Protein AF-A0A8T4ABU1-F1 (afdb_monomer)

Structure (mmCIF, N/CA/C/O backbone):
data_AF-A0A8T4ABU1-F1
#
_entry.id   AF-A0A8T4ABU1-F1
#
loop_
_atom_site.group_PDB
_atom_site.id
_atom_site.type_symbol
_atom_site.label_atom_id
_atom_site.label_alt_id
_atom_site.label_comp_id
_atom_site.label_asym_id
_atom_site.label_entity_id
_atom_site.label_seq_id
_atom_site.pdbx_PDB_ins_code
_atom_site.Cartn_x
_atom_site.Cartn_y
_atom_site.Cartn_z
_atom_site.occupancy
_atom_site.B_iso_or_equiv
_atom_site.auth_seq_id
_atom_site.auth_comp_id
_atom_site.auth_asym_id
_atom_site.auth_atom_id
_atom_site.pdbx_PDB_model_num
ATOM 1 N N . MET A 1 1 ? -19.740 0.611 20.484 1.00 47.72 1 MET A N 1
ATOM 2 C CA . MET A 1 1 ? -18.662 1.097 19.596 1.00 47.72 1 MET A CA 1
ATOM 3 C C . MET A 1 1 ? -19.296 1.363 18.236 1.00 47.72 1 MET A C 1
ATOM 5 O O . MET A 1 1 ? -20.366 0.826 17.991 1.00 47.72 1 MET A O 1
ATOM 9 N N . SER A 1 2 ? -18.768 2.285 17.432 1.00 52.72 2 SER A N 1
ATOM 10 C CA . SER A 1 2 ? -19.409 2.673 16.164 1.00 52.72 2 SER A CA 1
ATOM 11 C C . SER A 1 2 ? -19.447 1.484 15.200 1.00 52.72 2 SER A C 1
ATOM 13 O O . SER A 1 2 ? -18.389 1.071 14.739 1.00 52.72 2 SER A O 1
ATOM 15 N N . GLU A 1 3 ? -20.641 0.992 14.848 1.00 73.94 3 GLU A N 1
ATOM 16 C CA . GLU A 1 3 ? -20.843 -0.036 13.804 1.00 73.94 3 GLU A CA 1
ATOM 17 C C . GLU A 1 3 ? -20.319 0.404 12.425 1.00 73.94 3 GLU A C 1
ATOM 19 O O . GLU A 1 3 ? -20.195 -0.396 11.504 1.00 73.94 3 GLU A O 1
ATOM 24 N N . THR A 1 4 ? -20.023 1.693 12.247 1.00 90.12 4 THR A N 1
ATOM 25 C CA . THR A 1 4 ? -19.592 2.269 10.972 1.00 90.12 4 THR A CA 1
ATOM 26 C C . THR A 1 4 ? -18.101 2.600 10.992 1.00 90.12 4 THR A C 1
ATOM 28 O O . THR A 1 4 ? -17.659 3.404 11.817 1.00 90.12 4 THR A O 1
ATOM 31 N N . LEU A 1 5 ? -17.347 2.034 10.044 1.00 93.00 5 LEU A N 1
ATOM 32 C CA . LEU A 1 5 ? -15.971 2.422 9.730 1.00 93.00 5 LEU A CA 1
ATOM 33 C C . LEU A 1 5 ? -15.964 3.493 8.636 1.00 93.00 5 LEU A C 1
ATOM 35 O O . LEU A 1 5 ? -16.502 3.287 7.548 1.00 93.00 5 LEU A O 1
ATOM 39 N N . ARG A 1 6 ? -15.313 4.634 8.892 1.00 95.69 6 ARG A N 1
ATOM 40 C CA . ARG A 1 6 ? -15.108 5.659 7.859 1.00 95.69 6 ARG A CA 1
ATOM 41 C C . ARG A 1 6 ? -13.760 5.479 7.169 1.00 95.69 6 ARG A C 1
ATOM 43 O O . ARG A 1 6 ? -12.714 5.671 7.791 1.00 95.69 6 ARG A O 1
ATOM 50 N N . VAL A 1 7 ? -13.802 5.186 5.872 1.00 97.56 7 VAL A N 1
ATOM 51 C CA . VAL A 1 7 ? -12.621 4.974 5.026 1.00 97.56 7 VAL A CA 1
ATOM 52 C C . VAL A 1 7 ? -12.495 6.098 4.000 1.00 97.56 7 VAL A C 1
ATOM 54 O O . VAL A 1 7 ? -13.490 6.524 3.416 1.00 97.56 7 VAL A O 1
ATOM 57 N N . ALA A 1 8 ? -11.269 6.554 3.754 1.00 98.31 8 ALA A N 1
ATOM 58 C CA . ALA A 1 8 ? -10.942 7.436 2.643 1.00 98.31 8 ALA A CA 1
ATOM 59 C C . ALA A 1 8 ? -10.059 6.718 1.620 1.00 98.31 8 ALA A C 1
ATOM 61 O O . ALA A 1 8 ? -8.933 6.329 1.927 1.00 98.31 8 ALA A O 1
ATOM 62 N N . CYS A 1 9 ? -10.552 6.606 0.389 1.00 98.06 9 CYS A N 1
ATOM 63 C CA . CYS A 1 9 ? -9.785 6.111 -0.750 1.00 98.06 9 CYS A CA 1
ATOM 64 C C . CYS A 1 9 ? -9.135 7.298 -1.464 1.00 98.06 9 CYS A C 1
ATOM 66 O O . CYS A 1 9 ? -9.817 8.125 -2.071 1.00 98.06 9 CYS A O 1
ATOM 68 N N . VAL A 1 10 ? -7.815 7.408 -1.366 1.00 98.12 10 VAL A N 1
ATOM 69 C CA . VAL A 1 10 ? -7.047 8.480 -1.994 1.00 98.12 10 VAL A CA 1
ATOM 70 C C . VAL A 1 10 ? -6.749 8.118 -3.442 1.00 98.12 10 VAL A C 1
ATOM 72 O O . VAL A 1 10 ? -6.254 7.035 -3.739 1.00 98.12 10 VAL A O 1
ATOM 75 N N . GLN A 1 11 ? -6.978 9.074 -4.341 1.00 97.69 11 GLN A N 1
ATOM 76 C CA . GLN A 1 11 ? -6.557 8.987 -5.733 1.00 97.69 11 GLN A CA 1
ATOM 77 C C . GLN A 1 11 ? -5.517 10.067 -6.041 1.00 97.69 11 GLN A C 1
ATOM 79 O O . GLN A 1 11 ? -5.676 11.237 -5.677 1.00 97.69 11 GLN A O 1
ATOM 84 N N . MET A 1 12 ? -4.450 9.671 -6.732 1.00 97.56 12 MET A N 1
ATOM 85 C CA . MET A 1 12 ? -3.399 10.560 -7.220 1.00 97.56 12 MET A CA 1
ATOM 86 C C . MET A 1 12 ? -2.765 9.999 -8.495 1.00 97.56 12 MET A C 1
ATOM 88 O O . MET A 1 12 ? -2.909 8.816 -8.795 1.00 97.56 12 MET A O 1
ATOM 92 N N . THR A 1 13 ? -2.065 10.860 -9.229 1.00 97.31 13 THR A N 1
ATOM 93 C CA . THR A 1 13 ? -1.270 10.489 -10.402 1.00 97.31 13 THR A CA 1
ATOM 94 C C . THR A 1 13 ? 0.198 10.549 -10.012 1.00 97.31 13 THR A C 1
ATOM 96 O O . THR A 1 13 ? 0.746 11.641 -9.869 1.00 97.31 13 THR A O 1
ATOM 99 N N . SER A 1 14 ? 0.810 9.391 -9.785 1.00 96.25 14 SER A N 1
ATOM 100 C CA . SER A 1 14 ? 2.212 9.307 -9.375 1.00 96.25 14 SER A CA 1
ATOM 101 C C . SER A 1 14 ? 3.159 9.520 -10.556 1.00 96.25 14 SER A C 1
ATOM 103 O O . SER A 1 14 ? 2.899 9.042 -11.659 1.00 96.25 14 SER A O 1
ATOM 105 N N . SER A 1 15 ? 4.260 10.229 -10.310 1.00 94.69 15 SER A N 1
ATOM 106 C CA . SER A 1 15 ? 5.372 10.425 -11.247 1.00 94.69 15 SER A CA 1
ATOM 107 C C . SER A 1 15 ? 6.590 9.582 -10.853 1.00 94.69 15 SER A C 1
ATOM 109 O O . SER A 1 15 ? 6.541 8.794 -9.903 1.00 94.69 15 SER A O 1
ATOM 111 N N . ASP A 1 16 ? 7.709 9.774 -11.542 1.00 93.44 16 ASP A N 1
ATOM 112 C CA . ASP A 1 16 ? 9.009 9.193 -11.200 1.00 93.44 16 ASP A CA 1
ATOM 113 C C . ASP A 1 16 ? 9.746 9.960 -10.080 1.00 93.44 16 ASP A C 1
ATOM 115 O O . ASP A 1 16 ? 10.847 9.576 -9.679 1.00 93.44 16 ASP A O 1
ATOM 119 N N . SER A 1 17 ? 9.136 11.010 -9.517 1.00 94.19 17 SER A N 1
ATOM 120 C CA . SER A 1 17 ? 9.698 11.789 -8.414 1.00 94.19 17 SER A CA 1
ATOM 121 C C . SER A 1 17 ? 9.078 11.397 -7.074 1.00 94.19 17 SER A C 1
ATOM 123 O O . SER A 1 17 ? 7.964 11.808 -6.736 1.00 94.19 17 SER A O 1
ATOM 125 N N . LEU A 1 18 ? 9.845 10.666 -6.257 1.00 94.62 18 LEU A N 1
ATOM 126 C CA . LEU A 1 18 ? 9.432 10.285 -4.902 1.00 94.62 18 LEU A CA 1
ATOM 127 C C . LEU A 1 18 ? 8.989 11.508 -4.082 1.00 94.62 18 LEU A C 1
ATOM 129 O O . LEU A 1 18 ? 7.901 11.517 -3.517 1.00 94.62 18 LEU A O 1
ATOM 133 N N . ALA A 1 19 ? 9.789 12.576 -4.064 1.00 96.06 19 ALA A N 1
ATOM 134 C CA . ALA A 1 19 ? 9.501 13.774 -3.272 1.00 96.06 19 ALA A CA 1
ATOM 135 C C . ALA A 1 19 ? 8.185 14.472 -3.673 1.00 96.06 19 ALA A C 1
ATOM 137 O O . ALA A 1 19 ? 7.403 14.875 -2.803 1.00 96.06 19 ALA A O 1
ATOM 138 N N . GLN A 1 20 ? 7.915 14.595 -4.979 1.00 97.31 20 GLN A N 1
ATOM 139 C CA . GLN A 1 20 ? 6.658 15.170 -5.470 1.00 97.31 20 GLN A CA 1
ATOM 140 C C . GLN A 1 20 ? 5.468 14.299 -5.062 1.00 97.31 20 GLN A C 1
ATOM 142 O O . GLN A 1 20 ? 4.479 14.809 -4.532 1.00 97.31 20 GLN A O 1
ATOM 147 N N . ASN A 1 21 ? 5.591 12.983 -5.233 1.00 98.00 21 ASN A N 1
ATOM 148 C CA . ASN A 1 21 ? 4.544 12.036 -4.872 1.00 98.00 21 ASN A CA 1
ATOM 149 C C . ASN A 1 21 ? 4.223 12.071 -3.374 1.00 98.00 21 ASN A C 1
ATOM 151 O O . ASN A 1 21 ? 3.051 12.128 -3.007 1.00 98.00 21 ASN A O 1
ATOM 155 N N . LEU A 1 22 ? 5.236 12.114 -2.501 1.00 98.19 22 LEU A N 1
ATOM 156 C CA . LEU A 1 22 ? 5.025 12.216 -1.052 1.00 98.19 22 LEU A CA 1
ATOM 157 C C . LEU A 1 22 ? 4.343 13.534 -0.659 1.00 98.19 22 LEU A C 1
ATOM 159 O O . LEU A 1 22 ? 3.482 13.547 0.220 1.00 98.19 22 LEU A O 1
ATOM 163 N N . THR A 1 23 ? 4.657 14.632 -1.349 1.00 98.44 23 THR A N 1
ATOM 164 C CA . THR A 1 23 ? 4.002 15.931 -1.129 1.00 98.44 23 THR A CA 1
ATOM 165 C C . THR A 1 23 ? 2.518 15.876 -1.502 1.00 98.44 23 THR A C 1
ATOM 167 O O . THR A 1 23 ? 1.659 16.314 -0.729 1.00 98.44 23 THR A O 1
ATOM 170 N N . VAL A 1 24 ? 2.190 15.288 -2.658 1.00 98.50 24 VAL A N 1
ATOM 171 C CA . VAL A 1 24 ? 0.798 15.082 -3.087 1.00 98.50 24 VAL A CA 1
ATOM 172 C C . VAL A 1 24 ? 0.069 14.150 -2.119 1.00 98.50 24 VAL A C 1
ATOM 174 O O . VAL A 1 24 ? -1.030 14.479 -1.669 1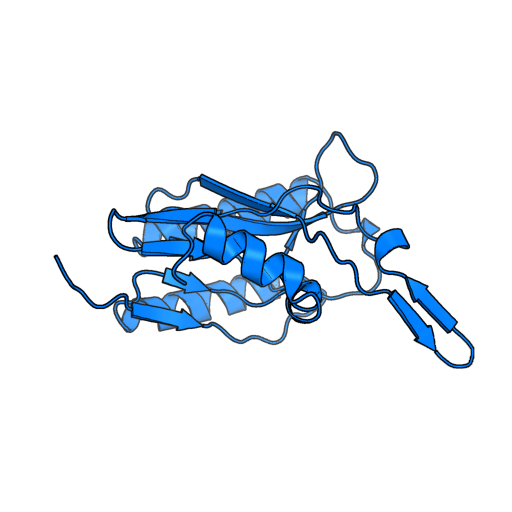.00 98.50 24 VAL A O 1
ATOM 177 N N . ALA A 1 25 ? 0.685 13.028 -1.742 1.00 98.50 25 ALA A N 1
ATOM 178 C CA . ALA A 1 25 ? 0.120 12.078 -0.791 1.00 98.50 25 ALA A CA 1
ATOM 179 C C . ALA A 1 25 ? -0.168 12.743 0.563 1.00 98.50 25 ALA A C 1
ATOM 181 O O . ALA A 1 25 ? -1.272 12.599 1.079 1.00 98.50 25 ALA A O 1
ATOM 182 N N . SER A 1 26 ? 0.760 13.545 1.096 1.00 98.31 26 SER A N 1
ATOM 183 C CA . SER A 1 26 ? 0.573 14.290 2.349 1.00 98.31 26 SER A CA 1
ATOM 184 C C . SER A 1 26 ? -0.655 15.198 2.292 1.00 98.31 26 SER A C 1
ATOM 186 O O . SER A 1 26 ? -1.514 15.162 3.177 1.00 98.31 26 SER A O 1
ATOM 188 N N . HIS A 1 27 ? -0.792 15.969 1.208 1.00 98.12 27 HIS A N 1
ATOM 189 C CA . HIS A 1 27 ? -1.945 16.842 1.014 1.00 98.12 27 HIS A CA 1
ATOM 190 C C . HIS A 1 27 ? -3.262 16.053 0.979 1.00 98.12 27 HIS A C 1
ATOM 192 O O . HIS A 1 27 ? -4.232 16.447 1.629 1.00 98.12 27 HIS A O 1
ATOM 198 N N . ARG A 1 28 ? -3.294 14.924 0.260 1.00 98.31 28 ARG A N 1
ATOM 199 C CA . ARG A 1 28 ? -4.484 14.068 0.156 1.00 98.31 28 ARG A CA 1
ATOM 200 C C . ARG A 1 28 ? -4.825 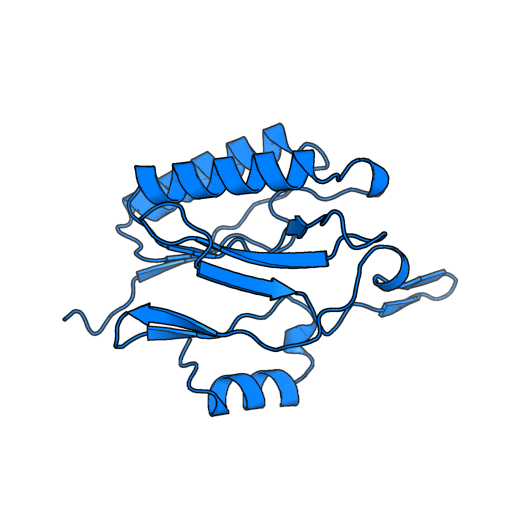13.363 1.470 1.00 98.31 28 ARG A C 1
ATOM 202 O O . ARG A 1 28 ? -5.999 13.313 1.824 1.00 98.31 28 ARG A O 1
ATOM 209 N N . ILE A 1 29 ? -3.828 12.887 2.218 1.00 98.31 29 ILE A N 1
ATOM 210 C CA . ILE A 1 29 ? -4.018 12.295 3.552 1.00 98.31 29 ILE A CA 1
ATOM 211 C C . ILE A 1 29 ? -4.628 13.335 4.495 1.00 98.31 29 ILE A C 1
ATOM 213 O O . ILE A 1 29 ? -5.616 13.051 5.166 1.00 98.31 29 ILE A O 1
ATOM 217 N N . ARG A 1 30 ? -4.119 14.572 4.485 1.00 97.88 30 ARG A N 1
ATOM 218 C CA . ARG A 1 30 ? -4.686 15.668 5.283 1.00 97.88 30 ARG A CA 1
ATOM 219 C C . ARG A 1 30 ? -6.144 15.974 4.920 1.00 97.88 30 ARG A C 1
ATOM 221 O O . ARG A 1 30 ? -6.955 16.252 5.798 1.00 97.88 30 ARG A O 1
ATOM 228 N N . GLN A 1 31 ? -6.495 15.943 3.633 1.00 97.19 31 GLN A N 1
ATOM 229 C CA . GLN A 1 31 ? -7.887 16.113 3.195 1.00 97.19 31 GLN A CA 1
ATOM 230 C C . GLN A 1 31 ? -8.775 14.960 3.684 1.00 97.19 31 GLN A C 1
ATOM 232 O O . GLN A 1 31 ? -9.870 15.196 4.187 1.00 97.19 31 GLN A O 1
ATOM 237 N N . ALA A 1 32 ? -8.287 13.723 3.588 1.00 96.25 32 ALA A N 1
ATOM 238 C CA . ALA A 1 32 ? -8.992 12.537 4.058 1.00 96.25 32 ALA A CA 1
ATOM 239 C C . ALA A 1 32 ? -9.267 12.569 5.572 1.00 96.25 32 ALA A C 1
ATOM 241 O O . ALA A 1 32 ? -10.348 12.173 6.021 1.00 96.25 32 ALA A O 1
ATOM 242 N N . THR A 1 33 ? -8.312 13.058 6.365 1.00 94.38 33 THR A N 1
ATOM 243 C CA . THR A 1 33 ? -8.423 13.112 7.830 1.00 94.38 33 THR A CA 1
ATOM 244 C C . THR A 1 33 ? -9.352 14.235 8.293 1.00 94.38 33 THR A C 1
ATOM 246 O O . THR A 1 33 ? -10.069 14.059 9.277 1.00 94.38 33 THR A O 1
ATOM 249 N N . ALA A 1 34 ? -9.471 15.331 7.531 1.00 94.88 34 ALA A N 1
ATOM 250 C CA . ALA A 1 34 ? -10.478 16.373 7.770 1.00 94.88 34 ALA A CA 1
ATOM 251 C C . ALA A 1 34 ? -11.924 15.833 7.721 1.00 94.88 34 ALA A C 1
ATOM 253 O O . ALA A 1 34 ? -12.815 16.369 8.380 1.00 94.88 34 ALA A O 1
ATOM 254 N N . CYS A 1 35 ? -12.155 14.728 7.006 1.00 92.56 35 CYS A N 1
ATOM 255 C CA . CYS A 1 35 ? -13.438 14.027 6.971 1.00 92.56 35 CYS A CA 1
ATOM 256 C C . CYS A 1 35 ? -13.639 13.025 8.126 1.00 92.56 35 CYS A C 1
ATOM 258 O O . CYS A 1 35 ? -14.609 12.270 8.089 1.00 92.56 35 CYS A O 1
ATOM 260 N N . LYS A 1 36 ? -12.766 13.015 9.148 1.00 94.44 36 LYS A N 1
ATOM 261 C CA . LYS A 1 36 ? -12.776 12.077 10.293 1.00 94.44 36 LYS A CA 1
ATOM 262 C C . LYS A 1 36 ? -12.641 10.603 9.886 1.00 94.44 36 LYS A C 1
ATOM 264 O O . LYS A 1 36 ? -13.256 9.726 10.492 1.00 94.44 36 LYS A O 1
ATOM 269 N N . SER A 1 37 ? -11.888 10.334 8.822 1.00 96.62 37 SER A N 1
ATOM 270 C CA . SER A 1 37 ? -11.612 8.967 8.367 1.00 96.62 37 SER A CA 1
ATOM 271 C C . SER A 1 37 ? -10.736 8.239 9.384 1.00 96.62 37 SER A C 1
ATOM 273 O O . SER A 1 37 ? -9.776 8.814 9.881 1.00 96.62 37 SER A O 1
ATOM 275 N N . GLN A 1 38 ? -11.061 6.983 9.680 1.00 96.38 38 GLN A N 1
ATOM 276 C CA . GLN A 1 38 ? -10.279 6.121 10.575 1.00 96.38 38 GLN A CA 1
ATOM 277 C C . GLN A 1 38 ? -9.205 5.344 9.808 1.00 96.38 38 GLN A C 1
ATOM 279 O O . GLN A 1 38 ? -8.157 5.021 10.364 1.00 96.38 38 GLN A O 1
ATOM 284 N N . LEU A 1 39 ? -9.473 5.070 8.529 1.00 98.12 39 LEU A N 1
ATOM 285 C CA . LEU A 1 39 ? -8.586 4.380 7.603 1.00 98.12 39 LEU A CA 1
ATOM 286 C C . LEU A 1 39 ? -8.404 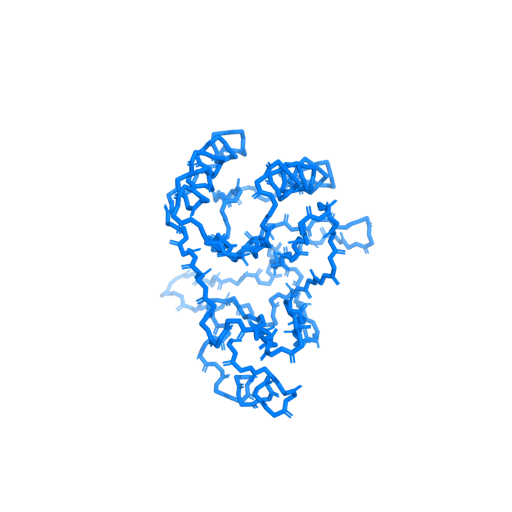5.217 6.336 1.00 98.12 39 LEU A C 1
ATOM 288 O O . LEU A 1 39 ? -9.383 5.635 5.716 1.00 98.12 39 LEU A O 1
ATOM 292 N N . VAL A 1 40 ? -7.155 5.426 5.934 1.00 98.69 40 VAL A N 1
ATOM 293 C CA . VAL A 1 40 ? -6.786 6.056 4.665 1.00 98.69 40 VAL A CA 1
ATOM 294 C C . VAL A 1 40 ? -6.101 5.019 3.782 1.00 98.69 40 VAL A C 1
ATOM 296 O O . VAL A 1 40 ? -5.120 4.404 4.190 1.00 98.69 40 VAL A O 1
ATOM 299 N N . VAL A 1 41 ? -6.604 4.830 2.566 1.00 98.62 41 VAL A N 1
ATOM 300 C CA . VAL A 1 41 ? -6.051 3.889 1.586 1.00 98.62 41 VAL A CA 1
ATOM 301 C C . VAL A 1 41 ? -5.445 4.681 0.433 1.00 98.62 41 VAL A C 1
ATOM 303 O O . VAL A 1 41 ? -6.149 5.421 -0.252 1.00 98.62 41 VAL A O 1
ATOM 306 N N . LEU A 1 42 ? -4.135 4.550 0.237 1.00 98.75 42 LEU A N 1
ATOM 307 C CA . LEU A 1 42 ? -3.399 5.106 -0.902 1.00 98.75 42 LEU A CA 1
ATOM 308 C C . LEU A 1 42 ? -3.507 4.174 -2.127 1.00 98.75 42 LEU A C 1
ATOM 310 O O . LEU A 1 42 ? -3.832 2.996 -1.962 1.00 98.75 42 LEU A O 1
ATOM 314 N N . PRO A 1 43 ? -3.244 4.658 -3.356 1.00 98.38 43 PRO A N 1
ATOM 315 C CA . PRO A 1 43 ? -3.292 3.813 -4.550 1.00 98.38 43 PRO A CA 1
ATOM 316 C C . PRO A 1 43 ? -2.042 2.928 -4.711 1.00 98.38 43 PRO A C 1
ATOM 318 O O . PRO A 1 43 ? -1.018 3.128 -4.054 1.00 98.38 43 PRO A O 1
ATOM 321 N N . GLU A 1 44 ? -2.119 1.945 -5.616 1.00 97.44 44 GLU A N 1
ATOM 322 C CA . GLU A 1 44 ? -0.951 1.164 -6.056 1.00 97.44 44 GLU A CA 1
ATOM 323 C C . GLU A 1 44 ? 0.152 2.101 -6.571 1.00 97.44 44 GLU A C 1
ATOM 325 O O . GLU A 1 44 ? -0.132 3.052 -7.300 1.00 97.44 44 GLU A O 1
ATOM 330 N N . ASN A 1 45 ? 1.406 1.819 -6.210 1.00 94.94 45 ASN A N 1
ATOM 331 C CA . ASN A 1 45 ? 2.583 2.588 -6.618 1.00 94.94 45 ASN A CA 1
ATOM 332 C C . ASN A 1 45 ? 2.498 4.093 -6.297 1.00 94.94 45 ASN A C 1
ATOM 334 O O . ASN A 1 45 ? 3.062 4.915 -7.022 1.00 94.94 45 ASN A O 1
ATOM 338 N N . PHE A 1 46 ? 1.833 4.479 -5.198 1.00 97.56 46 PHE A N 1
ATOM 339 C CA . PHE A 1 46 ? 1.617 5.898 -4.883 1.00 97.56 46 PHE A CA 1
ATOM 340 C C . PHE A 1 46 ? 2.931 6.690 -4.800 1.00 97.56 46 PHE A C 1
ATOM 342 O O . PHE A 1 46 ? 2.968 7.865 -5.161 1.00 97.56 46 PHE A O 1
ATOM 349 N N . ALA A 1 47 ? 4.004 6.045 -4.330 1.00 95.81 47 ALA A N 1
ATOM 350 C CA . ALA A 1 47 ? 5.290 6.679 -4.082 1.00 95.81 47 ALA A CA 1
ATOM 351 C C . ALA A 1 47 ? 6.113 6.907 -5.357 1.00 95.81 47 ALA A C 1
ATOM 353 O O . ALA A 1 47 ? 6.941 7.817 -5.373 1.00 95.81 47 ALA A O 1
ATOM 354 N N . TRP A 1 48 ? 5.916 6.106 -6.410 1.00 94.12 48 TRP A N 1
ATOM 355 C CA . TRP A 1 48 ? 6.728 6.181 -7.624 1.00 94.12 48 TRP A CA 1
ATOM 356 C C . TRP A 1 48 ? 6.155 5.358 -8.776 1.00 94.12 48 TRP A C 1
ATOM 358 O O . TRP A 1 48 ? 5.807 4.192 -8.596 1.00 94.12 48 TRP A O 1
ATOM 368 N N . VAL A 1 49 ? 6.158 5.939 -9.974 1.00 90.31 49 VAL A N 1
ATOM 369 C CA . VAL A 1 49 ? 5.905 5.249 -11.241 1.00 90.31 49 VAL A CA 1
ATOM 370 C C . VAL A 1 49 ? 6.940 5.713 -12.261 1.00 90.31 49 VAL A C 1
ATOM 372 O O . VAL A 1 49 ? 6.930 6.861 -12.694 1.00 90.31 49 VAL A O 1
ATOM 375 N N . GLY A 1 50 ? 7.814 4.806 -12.679 1.00 86.31 50 GLY A N 1
ATOM 376 C CA . GLY A 1 50 ? 8.802 5.046 -13.724 1.00 86.31 50 GLY A CA 1
ATOM 377 C C . GLY A 1 50 ? 9.312 3.738 -14.325 1.00 86.31 50 GLY A C 1
ATOM 378 O O . GLY A 1 50 ? 8.793 2.658 -14.030 1.00 86.31 50 GLY A O 1
ATOM 379 N N . LYS A 1 51 ? 10.320 3.837 -15.196 1.00 81.75 51 LYS A N 1
ATOM 380 C CA . LYS A 1 51 ? 10.908 2.675 -15.887 1.00 81.75 51 LYS A CA 1
ATOM 381 C C . LYS A 1 51 ? 12.136 2.111 -15.176 1.00 81.75 51 LYS A C 1
ATOM 383 O O . LYS A 1 51 ? 12.314 0.900 -15.156 1.00 81.75 51 LYS A O 1
ATOM 388 N N . ASP A 1 52 ? 12.965 2.974 -14.596 1.00 83.81 52 ASP A N 1
ATOM 389 C CA . ASP A 1 52 ? 14.221 2.565 -13.973 1.00 83.81 52 ASP A CA 1
ATOM 390 C C . ASP A 1 52 ? 14.035 2.268 -12.481 1.00 83.81 52 ASP A C 1
ATOM 392 O O . ASP A 1 52 ? 14.090 3.154 -11.628 1.00 83.81 52 ASP A O 1
ATOM 396 N N . ILE A 1 53 ? 13.791 0.995 -12.171 1.00 82.62 53 ILE A N 1
ATOM 397 C CA . ILE A 1 53 ? 13.616 0.523 -10.795 1.00 82.62 53 ILE A CA 1
ATOM 398 C C . ILE A 1 53 ? 14.926 0.488 -9.995 1.00 82.62 53 ILE A C 1
ATOM 400 O O . ILE A 1 53 ? 14.869 0.346 -8.774 1.00 82.62 53 ILE A O 1
ATOM 404 N N . SER A 1 54 ? 16.094 0.615 -10.641 1.00 78.62 54 SER A N 1
ATOM 405 C CA . SER A 1 54 ? 17.394 0.575 -9.950 1.00 78.62 54 SER A CA 1
ATOM 406 C C . SER A 1 54 ? 17.580 1.761 -9.000 1.00 78.62 54 SER A C 1
ATOM 408 O O . SER A 1 54 ? 18.303 1.669 -8.009 1.00 78.62 54 SER A O 1
ATOM 410 N N . LEU A 1 55 ? 16.841 2.844 -9.255 1.00 74.62 55 LEU A N 1
ATOM 411 C CA . LEU A 1 55 ? 16.768 4.031 -8.411 1.00 74.62 55 LEU A CA 1
ATOM 412 C C . LEU A 1 55 ? 16.053 3.769 -7.073 1.00 74.62 55 LEU A C 1
ATOM 414 O O . LEU A 1 55 ? 16.158 4.586 -6.157 1.00 74.62 55 LEU A O 1
ATOM 418 N N . PHE A 1 56 ? 15.319 2.656 -6.941 1.00 79.69 56 PHE A N 1
ATOM 419 C CA . PHE A 1 56 ? 14.598 2.301 -5.722 1.00 79.69 56 PHE A CA 1
ATOM 420 C C . PHE A 1 56 ? 15.416 1.369 -4.831 1.00 79.69 56 PHE A C 1
ATOM 422 O O . PHE A 1 56 ? 15.580 0.176 -5.094 1.00 79.69 56 PHE A O 1
ATOM 429 N N . THR A 1 57 ? 15.902 1.924 -3.724 1.00 86.50 57 THR A N 1
ATOM 430 C CA . THR A 1 57 ? 16.805 1.238 -2.798 1.00 86.50 57 THR A CA 1
ATOM 431 C C . THR A 1 57 ? 16.166 1.050 -1.417 1.00 86.50 57 THR A C 1
ATOM 433 O O . THR A 1 57 ? 14.999 1.391 -1.168 1.00 86.50 57 THR A O 1
ATOM 436 N N . ALA A 1 58 ? 16.938 0.485 -0.487 1.00 86.19 58 ALA A N 1
ATOM 437 C CA . ALA A 1 58 ? 16.555 0.416 0.921 1.00 86.19 58 ALA A CA 1
ATOM 438 C C . ALA A 1 58 ? 16.357 1.817 1.541 1.00 86.19 58 ALA A C 1
ATOM 440 O O . ALA A 1 58 ? 15.509 1.984 2.423 1.00 86.19 58 ALA A O 1
ATOM 441 N N . ASP A 1 59 ? 17.063 2.837 1.043 1.00 90.50 59 ASP A N 1
ATOM 442 C CA . ASP A 1 59 ? 16.911 4.220 1.506 1.00 90.50 59 ASP A CA 1
ATOM 443 C C . ASP A 1 59 ? 15.550 4.783 1.096 1.00 90.50 59 ASP A C 1
ATOM 445 O O . ASP A 1 59 ? 14.833 5.330 1.933 1.00 90.50 59 ASP A O 1
ATOM 449 N N . SER A 1 60 ? 15.124 4.556 -0.153 1.00 90.94 60 SER A N 1
ATOM 450 C CA . SER A 1 60 ? 13.783 4.928 -0.628 1.00 90.94 60 SER A CA 1
ATOM 451 C C . SER A 1 60 ? 12.691 4.284 0.234 1.00 90.94 60 SER A C 1
ATOM 453 O O . SER A 1 60 ? 11.734 4.947 0.636 1.00 90.94 60 SER A O 1
ATOM 455 N N . SER A 1 61 ? 12.868 3.006 0.586 1.00 94.75 61 SER A N 1
ATOM 456 C CA . SER A 1 61 ? 11.949 2.269 1.466 1.00 94.75 61 SER A CA 1
ATOM 457 C C . SER A 1 61 ? 11.907 2.875 2.877 1.00 94.75 61 SER A C 1
ATOM 459 O O . SER A 1 61 ? 10.835 3.008 3.472 1.00 94.75 61 SER A O 1
ATOM 461 N N . SER A 1 62 ? 13.058 3.311 3.396 1.00 95.69 62 SER A N 1
ATOM 462 C CA . SER A 1 62 ? 13.176 3.967 4.703 1.00 95.69 62 SER A CA 1
ATOM 463 C C . SER A 1 62 ? 12.517 5.350 4.725 1.00 95.69 62 SER A C 1
ATOM 465 O O . SER A 1 62 ? 11.788 5.657 5.668 1.00 95.69 62 SER A O 1
ATOM 467 N N . VAL A 1 63 ? 12.693 6.151 3.667 1.00 96.81 63 VAL A N 1
ATOM 468 C CA . VAL A 1 63 ? 12.030 7.456 3.494 1.00 96.81 63 VAL A CA 1
ATOM 469 C C . VAL A 1 63 ? 10.511 7.292 3.463 1.00 96.81 63 VAL A C 1
ATOM 471 O O . VAL A 1 63 ? 9.801 7.999 4.176 1.00 96.81 63 VAL A O 1
ATOM 474 N N . ILE A 1 64 ? 10.004 6.325 2.692 1.00 97.56 64 ILE A N 1
ATOM 475 C CA . ILE A 1 64 ? 8.568 6.019 2.614 1.00 97.56 64 ILE A CA 1
ATOM 476 C C . ILE A 1 64 ? 8.028 5.576 3.974 1.00 97.56 64 ILE A C 1
ATOM 478 O O . ILE A 1 64 ? 6.990 6.069 4.413 1.00 97.56 64 ILE A O 1
ATOM 482 N N . LYS A 1 65 ? 8.732 4.665 4.660 1.00 97.94 65 LYS A N 1
ATOM 483 C CA . LYS A 1 65 ? 8.352 4.201 6.000 1.00 97.94 65 LYS A CA 1
ATOM 484 C C . LYS A 1 65 ? 8.244 5.368 6.976 1.00 97.94 65 LYS A C 1
ATOM 486 O O . LYS A 1 65 ? 7.250 5.465 7.690 1.00 97.94 65 LYS A O 1
ATOM 491 N N . HIS A 1 66 ? 9.254 6.236 7.005 1.00 98.44 66 HIS A N 1
ATOM 492 C CA . HIS A 1 66 ? 9.265 7.398 7.884 1.00 98.44 66 HIS A CA 1
ATOM 493 C C . HIS A 1 66 ? 8.101 8.342 7.564 1.00 98.44 66 HIS A C 1
ATOM 495 O O . HIS A 1 66 ? 7.323 8.670 8.453 1.00 98.44 66 HIS A O 1
ATOM 501 N N . PHE A 1 67 ? 7.913 8.685 6.288 1.00 98.69 67 PHE A N 1
ATOM 502 C CA . PHE A 1 67 ? 6.810 9.527 5.828 1.00 98.69 67 PHE A CA 1
ATOM 503 C C . PHE A 1 67 ? 5.433 9.005 6.264 1.00 98.69 67 PHE A C 1
ATOM 505 O O . PHE A 1 67 ? 4.625 9.761 6.809 1.00 98.69 67 PHE A O 1
ATOM 512 N N . LEU A 1 68 ? 5.156 7.718 6.030 1.00 98.69 68 LEU A N 1
ATOM 513 C CA . LEU A 1 68 ? 3.867 7.126 6.382 1.00 98.69 68 LEU A CA 1
ATOM 514 C C . LEU A 1 68 ? 3.672 7.075 7.903 1.00 98.69 68 LEU A C 1
ATOM 516 O O . LEU A 1 68 ? 2.576 7.362 8.381 1.00 98.69 68 LEU A O 1
ATOM 520 N N . GLY A 1 69 ? 4.731 6.751 8.653 1.00 98.75 69 GLY A N 1
ATOM 521 C CA . GLY A 1 69 ? 4.719 6.742 10.115 1.00 98.75 69 GLY A CA 1
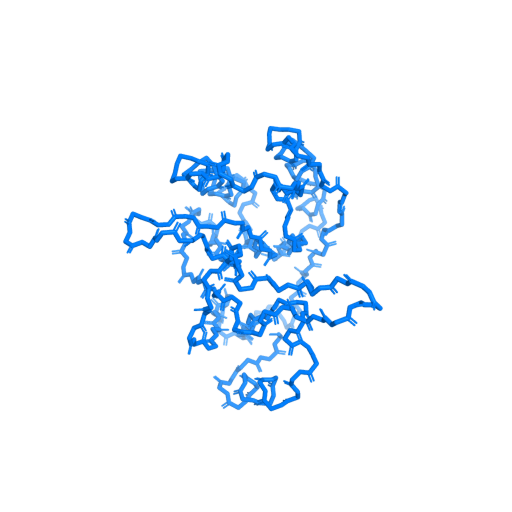ATOM 522 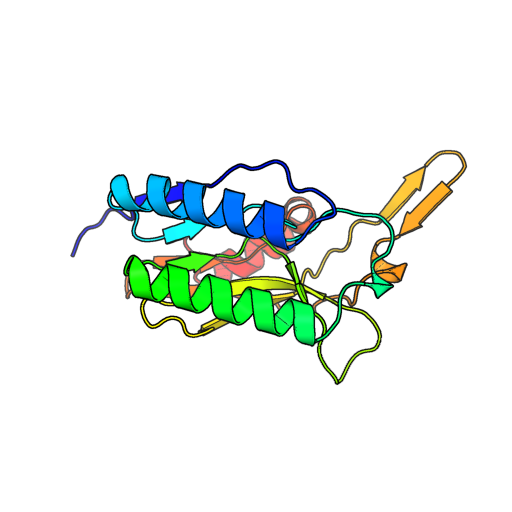C C . GLY A 1 69 ? 4.388 8.111 10.705 1.00 98.75 69 GLY A C 1
ATOM 523 O O . GLY A 1 69 ? 3.519 8.213 11.570 1.00 98.75 69 GLY A O 1
ATOM 524 N N . GLU A 1 70 ? 5.018 9.170 10.194 1.00 98.75 70 GLU A N 1
ATOM 525 C CA . GLU A 1 70 ? 4.748 10.543 10.630 1.00 98.75 70 GLU A CA 1
ATOM 526 C C . GLU A 1 70 ? 3.325 10.985 10.274 1.00 98.75 70 GLU A C 1
ATOM 528 O O . GLU A 1 70 ? 2.630 11.534 11.126 1.00 98.75 70 GLU A O 1
ATOM 533 N N . CYS A 1 71 ? 2.834 10.677 9.067 1.00 98.62 71 CYS A N 1
ATOM 534 C CA . CYS A 1 71 ? 1.451 10.991 8.693 1.00 98.62 71 CYS A CA 1
ATOM 535 C C . CYS A 1 71 ? 0.434 10.282 9.601 1.00 98.62 71 CYS A C 1
ATOM 537 O O . CYS A 1 71 ? -0.522 10.907 10.065 1.00 98.62 71 CYS A O 1
ATOM 539 N N . ALA A 1 72 ? 0.632 8.987 9.863 1.00 98.56 72 ALA A N 1
ATOM 540 C CA . ALA A 1 72 ? -0.274 8.199 10.692 1.00 98.56 72 ALA A CA 1
ATOM 541 C C . ALA A 1 72 ? -0.312 8.718 12.139 1.00 98.56 72 ALA A C 1
ATOM 543 O O . ALA A 1 72 ? -1.399 8.926 12.679 1.00 98.56 72 ALA A O 1
ATOM 544 N N . LYS A 1 73 ? 0.856 9.031 12.724 1.00 98.50 73 LYS A N 1
ATOM 545 C CA . LYS A 1 73 ? 0.967 9.658 14.053 1.00 98.50 73 LYS A CA 1
ATOM 546 C C . LYS A 1 73 ? 0.329 11.036 14.095 1.00 98.50 73 LYS A C 1
ATOM 548 O O . LYS A 1 73 ? -0.463 11.316 14.991 1.00 98.50 73 LYS A O 1
ATOM 553 N N . GLN A 1 74 ? 0.664 11.900 13.141 1.00 98.19 74 GLN A N 1
ATOM 554 C CA . GLN A 1 74 ? 0.196 13.283 13.125 1.00 98.19 74 GLN A CA 1
ATOM 555 C C . GLN A 1 74 ? -1.330 13.360 13.058 1.00 98.19 74 GLN A C 1
ATOM 557 O O . GLN A 1 74 ? -1.933 14.198 13.726 1.00 98.19 74 GLN A O 1
ATOM 562 N N . TYR A 1 75 ? -1.952 12.501 12.250 1.00 98.12 75 TYR A N 1
ATOM 563 C CA . TYR A 1 75 ? -3.395 12.538 12.030 1.00 98.12 75 TYR A CA 1
ATOM 564 C C . TYR A 1 75 ? -4.181 11.503 12.839 1.00 98.12 75 TYR A C 1
ATOM 566 O O . TYR A 1 75 ? -5.407 11.522 12.775 1.00 98.12 75 TYR A O 1
ATOM 574 N N . GLN A 1 76 ? -3.504 10.644 13.609 1.00 97.75 76 GLN A N 1
ATOM 575 C CA . GLN A 1 76 ? -4.110 9.576 14.412 1.00 97.75 76 GLN A CA 1
ATOM 576 C C . GLN A 1 76 ? -5.028 8.662 13.581 1.00 97.75 76 GLN A C 1
ATOM 578 O O . GLN A 1 76 ? -6.175 8.402 13.943 1.00 97.75 76 GLN A O 1
ATOM 583 N N . VAL A 1 77 ? -4.518 8.175 12.445 1.00 97.94 77 VAL A N 1
ATOM 584 C CA . VAL A 1 77 ? -5.259 7.311 11.509 1.00 97.94 77 VAL A CA 1
ATOM 585 C C . VAL A 1 77 ? -4.465 6.079 11.110 1.00 97.94 77 VAL A C 1
ATOM 587 O O . VAL A 1 77 ? -3.236 6.081 11.122 1.00 97.94 77 VAL A O 1
ATOM 590 N N . TRP A 1 78 ? -5.184 5.044 10.687 1.00 98.56 78 TRP A N 1
ATOM 591 C CA . TRP A 1 78 ? -4.598 3.921 9.970 1.00 98.56 78 TRP A CA 1
ATOM 592 C C . TRP A 1 78 ? -4.301 4.304 8.522 1.00 98.56 78 TRP A C 1
ATOM 594 O O . TRP A 1 78 ? -5.113 4.976 7.878 1.00 98.56 78 TRP A O 1
ATOM 604 N N . ILE A 1 79 ? -3.173 3.838 7.985 1.00 98.81 79 ILE A N 1
ATOM 605 C CA . ILE A 1 79 ? -2.819 4.028 6.574 1.00 98.81 79 ILE A CA 1
ATOM 606 C C . ILE A 1 79 ? -2.523 2.678 5.926 1.00 98.81 79 ILE A C 1
ATOM 608 O O . ILE A 1 79 ? -1.607 1.977 6.348 1.00 98.81 79 ILE A O 1
ATOM 612 N N . VAL A 1 80 ? -3.257 2.349 4.863 1.00 98.75 80 VAL A N 1
ATOM 613 C CA . VAL A 1 80 ? -2.900 1.284 3.918 1.00 98.75 80 VAL A CA 1
ATOM 614 C C . VAL A 1 80 ? -2.219 1.940 2.732 1.00 98.75 80 VAL A C 1
ATOM 616 O O . VAL A 1 80 ? -2.818 2.714 1.986 1.00 98.75 80 VAL A O 1
ATOM 619 N N . ALA A 1 81 ? -0.944 1.635 2.552 1.00 98.12 81 ALA A N 1
ATOM 620 C CA . ALA A 1 81 ? -0.069 2.300 1.605 1.00 98.12 81 ALA A CA 1
ATOM 621 C C . ALA A 1 81 ? -0.232 1.788 0.167 1.00 98.12 81 ALA A C 1
ATOM 623 O O . ALA A 1 81 ? 0.773 1.714 -0.531 1.00 98.12 81 ALA A O 1
ATOM 624 N N . GLY A 1 82 ? -1.452 1.404 -0.242 1.00 97.50 82 GLY A N 1
ATOM 625 C CA . GLY A 1 82 ? -1.791 0.884 -1.571 1.00 97.50 82 GLY A CA 1
ATOM 626 C C . GLY A 1 82 ? -0.788 -0.151 -2.044 1.00 97.50 82 GLY A C 1
ATOM 627 O O . GLY A 1 82 ? -0.874 -1.316 -1.658 1.00 97.50 82 GLY A O 1
ATOM 628 N N . SER A 1 83 ? 0.220 0.312 -2.782 1.00 97.38 83 SER A N 1
ATOM 629 C CA . SER A 1 83 ? 1.529 -0.326 -2.722 1.00 97.38 83 SER A CA 1
ATOM 630 C C . SER A 1 83 ? 2.712 0.620 -2.953 1.00 97.38 83 SER A C 1
ATOM 632 O O . SER A 1 83 ? 2.565 1.744 -3.441 1.00 97.38 83 SER A O 1
ATOM 634 N N . VAL A 1 84 ? 3.909 0.119 -2.644 1.00 96.06 84 VAL A N 1
ATOM 635 C CA . VAL A 1 84 ? 5.208 0.718 -2.965 1.00 96.06 84 VAL A CA 1
ATOM 636 C C . VAL A 1 84 ? 6.181 -0.344 -3.463 1.00 96.06 84 VAL A C 1
ATOM 638 O O . VAL A 1 84 ? 6.057 -1.521 -3.119 1.00 96.06 84 VAL A O 1
ATOM 641 N N . LEU A 1 85 ? 7.192 0.080 -4.224 1.00 94.75 85 LEU A N 1
ATOM 642 C CA . LEU A 1 85 ? 8.384 -0.738 -4.419 1.00 94.75 85 LEU A CA 1
ATOM 643 C C . LEU A 1 85 ? 9.151 -0.799 -3.099 1.00 94.75 85 LEU A C 1
ATOM 645 O O . LEU A 1 85 ? 9.637 0.215 -2.601 1.00 94.75 85 LEU A O 1
ATOM 649 N N . TRP A 1 86 ? 9.231 -1.991 -2.519 1.00 95.06 86 TRP A N 1
ATOM 650 C CA . TRP A 1 86 ? 9.876 -2.221 -1.236 1.00 95.06 86 TRP A CA 1
ATOM 651 C C . TRP A 1 86 ? 11.127 -3.070 -1.404 1.00 95.06 86 TRP A C 1
ATOM 653 O O . TRP A 1 86 ? 11.053 -4.249 -1.752 1.00 95.06 86 TRP A O 1
ATOM 663 N N . LYS A 1 87 ? 12.285 -2.477 -1.130 1.00 93.69 87 LYS A N 1
ATOM 664 C CA . LYS A 1 87 ? 13.588 -3.124 -1.261 1.00 93.69 87 LYS A CA 1
ATOM 665 C C . LYS A 1 87 ? 14.102 -3.527 0.120 1.00 93.69 87 LYS A C 1
ATOM 667 O O . LYS A 1 87 ? 14.367 -2.672 0.961 1.00 93.69 87 LYS A O 1
ATOM 672 N N . SER A 1 88 ? 14.256 -4.830 0.350 1.00 85.25 88 SER A N 1
ATOM 673 C CA . SER A 1 88 ? 14.960 -5.369 1.519 1.00 85.25 88 SER A CA 1
ATOM 674 C C . SER A 1 88 ? 16.425 -5.650 1.189 1.00 85.25 88 SER A C 1
ATOM 676 O O . SER A 1 88 ? 16.783 -5.856 0.030 1.00 85.25 88 SER A O 1
ATOM 678 N N . SER A 1 89 ? 17.270 -5.711 2.217 1.00 82.75 89 SER A N 1
ATOM 679 C CA . SER A 1 89 ? 18.674 -6.124 2.089 1.00 82.75 89 SER A CA 1
ATOM 680 C C . SER A 1 89 ? 18.834 -7.579 1.626 1.00 82.75 89 SER A C 1
ATOM 682 O O . SER A 1 89 ? 19.822 -7.913 0.988 1.00 82.75 89 SER A O 1
ATOM 684 N N . GLU A 1 90 ? 17.855 -8.436 1.922 1.00 85.31 90 GLU A N 1
ATOM 685 C CA . GLU A 1 90 ? 17.914 -9.886 1.674 1.00 85.31 90 GLU A CA 1
ATOM 686 C C . GLU A 1 90 ? 17.599 -10.305 0.228 1.00 85.31 90 GLU A C 1
ATOM 688 O O . GLU A 1 90 ? 17.808 -11.460 -0.138 1.00 85.31 90 GLU A O 1
ATOM 693 N N . HIS A 1 91 ? 17.069 -9.399 -0.598 1.00 86.75 91 HIS A N 1
ATOM 694 C CA . HIS A 1 91 ? 16.560 -9.738 -1.927 1.00 86.75 91 HIS A CA 1
ATOM 695 C C . HIS A 1 91 ? 17.109 -8.799 -2.996 1.00 86.75 91 HIS A C 1
ATOM 697 O O . HIS A 1 91 ? 17.192 -7.586 -2.804 1.00 86.75 91 HIS A O 1
ATOM 703 N N . GLU A 1 92 ? 17.443 -9.351 -4.163 1.00 88.06 92 GLU A N 1
ATOM 704 C CA . GLU A 1 92 ? 17.951 -8.583 -5.304 1.00 88.06 92 GLU A CA 1
ATOM 705 C C . GLU A 1 92 ? 16.863 -7.727 -5.968 1.00 88.06 92 GLU A C 1
ATOM 707 O O . GLU A 1 92 ? 17.120 -6.588 -6.351 1.00 88.06 92 GLU A O 1
ATOM 712 N N . LYS A 1 93 ? 15.623 -8.213 -6.030 1.00 91.00 93 LYS A N 1
ATOM 713 C CA . LYS A 1 93 ? 14.491 -7.462 -6.588 1.00 91.00 93 LYS A CA 1
ATOM 714 C C . LYS A 1 93 ? 13.616 -6.881 -5.474 1.00 91.00 93 LYS A C 1
ATOM 716 O O . LYS A 1 93 ? 13.457 -7.530 -4.438 1.00 91.00 93 LYS A O 1
ATOM 721 N N . PRO A 1 94 ? 13.045 -5.678 -5.652 1.00 93.88 94 PRO A N 1
ATOM 722 C CA . PRO A 1 94 ? 12.047 -5.150 -4.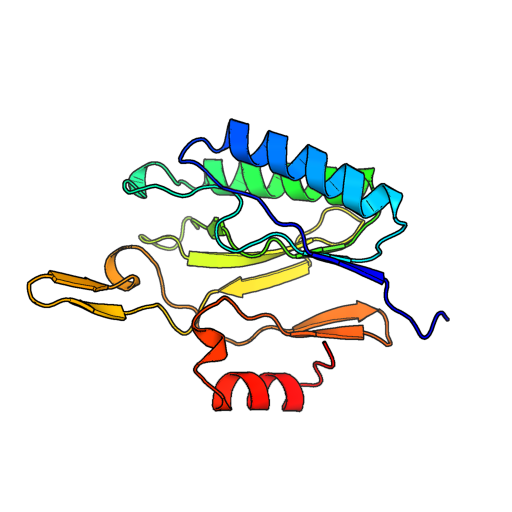730 1.00 93.88 94 PRO A CA 1
ATOM 723 C C . PRO A 1 94 ? 10.744 -5.957 -4.802 1.00 93.88 94 PRO A C 1
ATOM 725 O O . PRO A 1 94 ? 10.460 -6.623 -5.793 1.00 93.88 94 PRO A O 1
ATOM 728 N N . PHE A 1 95 ? 9.911 -5.855 -3.775 1.00 95.62 95 PHE A N 1
ATOM 729 C CA . PHE A 1 95 ? 8.529 -6.330 -3.804 1.00 95.62 95 PHE A CA 1
ATOM 730 C C . PHE A 1 95 ? 7.583 -5.200 -4.204 1.00 95.62 95 PHE A C 1
ATOM 732 O O . PHE A 1 95 ? 7.830 -4.040 -3.884 1.00 95.62 95 PHE A O 1
ATOM 739 N N . ASN A 1 96 ? 6.455 -5.542 -4.824 1.00 96.12 96 ASN A N 1
ATOM 740 C CA . ASN A 1 96 ? 5.289 -4.661 -4.851 1.00 96.12 96 ASN A CA 1
ATOM 741 C C . ASN A 1 96 ? 4.517 -4.887 -3.538 1.00 96.12 96 ASN A C 1
ATOM 743 O O . ASN A 1 96 ? 3.803 -5.884 -3.407 1.00 96.12 96 ASN A O 1
ATOM 747 N N . ARG A 1 97 ? 4.750 -4.020 -2.545 1.00 97.62 97 ARG A N 1
ATOM 748 C 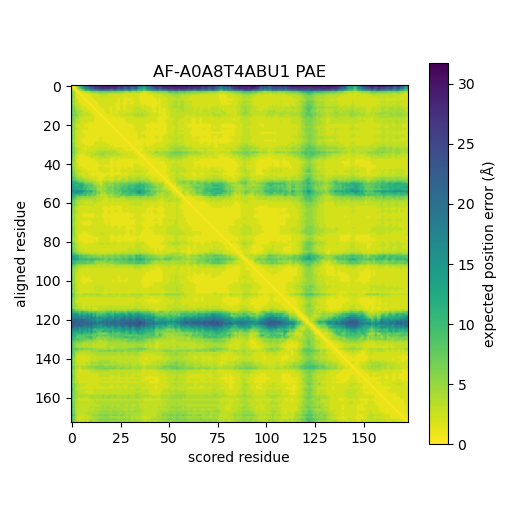CA . ARG A 1 97 ? 4.317 -4.216 -1.154 1.00 97.62 97 ARG A CA 1
ATOM 749 C C . ARG A 1 97 ? 3.270 -3.198 -0.732 1.00 97.62 97 ARG A C 1
ATOM 751 O O . ARG A 1 97 ? 3.507 -1.997 -0.810 1.00 97.62 97 ARG A O 1
ATOM 758 N N . SER A 1 98 ? 2.160 -3.675 -0.188 1.00 98.38 98 SER A N 1
ATOM 759 C CA . SER A 1 98 ? 1.220 -2.868 0.587 1.00 98.38 98 SER A CA 1
ATOM 760 C C . SER A 1 98 ? 1.645 -2.874 2.054 1.00 98.38 98 SER A C 1
ATOM 762 O O . SER A 1 98 ? 1.839 -3.944 2.631 1.00 98.38 98 SER A O 1
ATOM 764 N N . LEU A 1 99 ? 1.830 -1.698 2.652 1.00 98.44 99 LEU A N 1
ATOM 765 C CA . LEU A 1 99 ? 2.149 -1.542 4.075 1.00 98.44 99 LEU A CA 1
ATOM 766 C C . LEU A 1 99 ? 0.912 -1.081 4.835 1.00 98.44 99 LEU A C 1
ATOM 768 O O . LEU A 1 99 ? 0.165 -0.243 4.333 1.00 98.44 99 LEU A O 1
ATOM 772 N N . VAL A 1 100 ? 0.752 -1.561 6.064 1.00 98.69 100 VAL A N 1
ATOM 773 C CA . VAL A 1 100 ? -0.266 -1.077 6.995 1.00 98.69 100 VAL A CA 1
ATOM 774 C C . VAL A 1 100 ? 0.422 -0.398 8.163 1.00 98.69 100 VAL A C 1
ATOM 776 O O . VAL A 1 100 ? 1.232 -1.017 8.858 1.00 98.69 100 VAL A O 1
ATOM 779 N N . ILE A 1 101 ? 0.095 0.875 8.360 1.00 98.75 101 ILE A N 1
ATOM 780 C CA . ILE A 1 101 ? 0.634 1.709 9.428 1.00 98.75 101 ILE A CA 1
ATOM 781 C C . ILE A 1 101 ? -0.472 2.003 10.435 1.00 98.75 101 ILE A C 1
ATOM 783 O O . ILE A 1 101 ? -1.554 2.454 10.046 1.00 98.75 101 ILE A O 1
ATOM 787 N N . ASN A 1 102 ? -0.205 1.741 11.714 1.00 98.44 102 ASN A N 1
ATOM 788 C CA . ASN A 1 102 ? -1.133 2.048 12.802 1.00 98.44 102 ASN A CA 1
ATOM 789 C C . ASN A 1 102 ? -1.077 3.547 13.190 1.00 98.44 102 ASN A C 1
ATOM 791 O O . ASN A 1 102 ? -0.141 4.251 12.801 1.00 98.44 102 ASN A O 1
ATOM 795 N N . PRO A 1 103 ? -2.030 4.058 13.994 1.00 98.12 103 PRO A N 1
ATOM 796 C CA . PRO A 1 103 ? -2.016 5.444 14.483 1.00 98.12 103 PRO A CA 1
ATOM 797 C C . PRO A 1 103 ? -0.790 5.820 15.335 1.00 98.12 103 PRO A C 1
ATOM 799 O O . PRO A 1 103 ? -0.546 6.999 15.586 1.00 98.12 103 PRO A O 1
ATOM 802 N N . GLN A 1 104 ? -0.005 4.838 15.783 1.00 98.31 104 GLN A N 1
ATOM 803 C CA . GLN A 1 104 ? 1.275 5.023 16.471 1.00 98.31 104 GLN A CA 1
ATOM 804 C C . GLN A 1 104 ? 2.449 5.159 15.486 1.00 98.31 104 GLN A C 1
ATOM 806 O O . GLN A 1 104 ? 3.581 5.368 15.915 1.00 98.31 104 GLN A O 1
ATOM 811 N N . GLY A 1 105 ? 2.200 5.093 14.175 1.00 98.31 105 GLY A N 1
ATOM 812 C CA . GLY A 1 105 ? 3.197 5.225 13.111 1.00 98.31 105 GLY A CA 1
ATOM 813 C C . GLY A 1 105 ? 4.069 3.992 12.901 1.00 98.31 105 GLY A C 1
ATOM 814 O O . GLY A 1 105 ? 5.162 4.102 12.344 1.00 98.31 105 GLY A O 1
ATOM 815 N N . GLU A 1 106 ? 3.616 2.829 13.355 1.00 98.25 106 GLU A N 1
ATOM 816 C CA . GLU A 1 106 ? 4.332 1.562 13.267 1.00 98.25 106 GLU A CA 1
ATOM 817 C C . GLU A 1 106 ? 3.775 0.710 12.126 1.00 98.25 106 GLU A C 1
ATOM 819 O O . GLU A 1 106 ? 2.568 0.678 11.886 1.00 98.25 106 GLU A O 1
ATOM 824 N N . ILE A 1 107 ? 4.655 -0.025 11.439 1.00 98.12 107 ILE A N 1
ATOM 825 C CA . ILE A 1 107 ? 4.230 -1.048 10.479 1.00 98.12 107 ILE A CA 1
ATOM 826 C C . ILE A 1 107 ? 3.704 -2.240 11.280 1.00 98.12 107 ILE A C 1
ATOM 828 O O . ILE A 1 107 ? 4.493 -2.951 11.899 1.00 98.12 107 ILE A O 1
ATOM 832 N N . CYS A 1 108 ? 2.399 -2.485 11.241 1.00 96.44 108 CYS A N 1
ATOM 833 C CA . CYS A 1 108 ? 1.794 -3.632 11.923 1.00 96.44 108 CYS A CA 1
ATOM 834 C C . CYS A 1 108 ? 1.624 -4.848 11.004 1.00 96.44 108 CYS A C 1
ATOM 836 O O . CYS A 1 108 ? 1.551 -5.982 11.469 1.00 96.44 108 CYS A O 1
ATOM 838 N N . CYS A 1 109 ? 1.529 -4.613 9.695 1.00 97.56 109 CYS A N 1
ATOM 839 C CA . CYS A 1 109 ? 1.226 -5.633 8.709 1.00 97.56 109 CYS A CA 1
ATOM 840 C C . CYS A 1 109 ? 1.732 -5.198 7.330 1.00 97.56 109 CYS A C 1
ATOM 842 O O . CYS A 1 109 ? 1.889 -4.007 7.044 1.00 97.56 109 CYS A O 1
ATOM 844 N N . TYR A 1 110 ? 2.003 -6.172 6.468 1.00 97.88 110 TYR A N 1
ATOM 845 C CA . TYR A 1 110 ? 2.284 -5.933 5.062 1.00 97.88 110 TYR A CA 1
ATOM 846 C C . TYR A 1 110 ? 1.769 -7.082 4.199 1.00 97.88 110 TYR A C 1
ATOM 848 O O . TYR A 1 110 ? 1.528 -8.192 4.679 1.00 97.88 110 TYR A O 1
ATOM 856 N N . TYR A 1 111 ? 1.629 -6.807 2.909 1.00 98.31 111 TYR A N 1
ATOM 857 C CA . TYR A 1 111 ? 1.317 -7.785 1.879 1.00 98.31 111 TYR A CA 1
ATOM 858 C C . TYR A 1 111 ? 2.227 -7.567 0.677 1.00 98.31 111 TYR A C 1
ATOM 860 O O . TYR A 1 111 ? 2.280 -6.465 0.137 1.00 98.31 111 TYR A O 1
ATOM 868 N N . ASP A 1 112 ? 2.917 -8.622 0.257 1.00 97.94 112 ASP A N 1
ATOM 869 C CA . ASP A 1 112 ? 3.658 -8.645 -1.000 1.00 97.94 112 ASP A CA 1
ATOM 870 C C . ASP A 1 112 ? 2.779 -9.240 -2.095 1.00 97.94 112 ASP A C 1
ATOM 872 O O . ASP A 1 112 ? 2.245 -10.339 -1.924 1.00 97.94 112 ASP A O 1
ATOM 876 N N . LYS A 1 113 ? 2.661 -8.535 -3.223 1.00 97.50 113 LYS A N 1
ATOM 877 C CA . LYS A 1 113 ? 1.832 -8.945 -4.360 1.00 97.50 113 LYS A CA 1
ATOM 878 C C . LYS A 1 113 ? 2.185 -10.358 -4.817 1.00 97.50 113 LYS A C 1
ATOM 880 O O . LYS A 1 113 ? 3.327 -10.633 -5.191 1.00 97.50 113 LYS A O 1
ATOM 885 N N . ILE A 1 114 ? 1.196 -11.247 -4.788 1.00 96.88 114 ILE A N 1
ATOM 886 C CA . ILE A 1 114 ? 1.368 -12.655 -5.169 1.00 96.88 114 ILE A CA 1
ATOM 887 C C . ILE A 1 114 ? 1.198 -12.807 -6.677 1.00 96.88 114 ILE A C 1
ATOM 889 O O . ILE A 1 114 ? 2.030 -13.432 -7.330 1.00 96.88 114 ILE A O 1
ATOM 893 N N . HIS A 1 115 ? 0.150 -12.210 -7.251 1.00 95.69 115 HIS A N 1
ATOM 894 C CA . HIS A 1 115 ? -0.105 -12.312 -8.682 1.00 95.69 115 HIS A CA 1
ATOM 895 C C . HIS A 1 115 ? 0.505 -11.107 -9.398 1.00 95.69 115 HIS A C 1
ATOM 897 O O . HIS A 1 115 ? -0.098 -10.034 -9.509 1.00 95.69 115 HIS A O 1
ATOM 903 N N . LEU A 1 116 ? 1.739 -11.273 -9.873 1.00 91.75 116 LEU A N 1
ATOM 904 C CA . LEU A 1 116 ? 2.382 -10.273 -10.717 1.00 91.75 116 LEU A CA 1
ATOM 905 C C . LEU A 1 116 ? 1.707 -10.236 -12.091 1.00 91.75 116 LEU A C 1
ATOM 907 O O . LEU A 1 116 ? 1.250 -11.254 -12.609 1.00 91.75 116 LEU A O 1
ATOM 911 N N . PHE A 1 117 ? 1.599 -9.036 -12.661 1.00 86.69 117 PHE A N 1
ATOM 912 C CA . PHE A 1 117 ? 1.024 -8.878 -13.989 1.00 86.69 117 PHE A CA 1
ATOM 913 C C . PHE A 1 117 ? 2.031 -9.339 -15.039 1.00 86.69 117 PHE A C 1
ATOM 915 O O . PHE A 1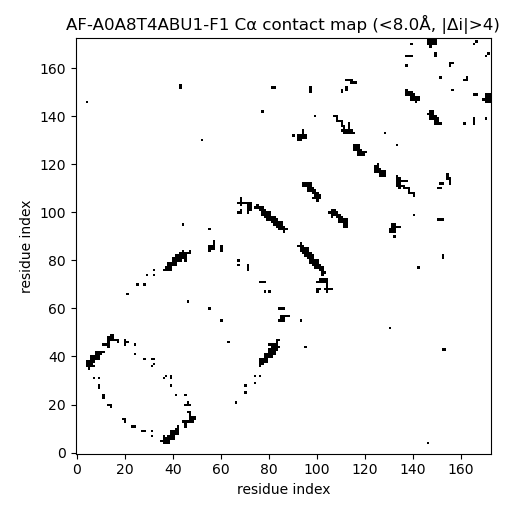 117 ? 3.174 -8.873 -15.065 1.00 86.69 117 PHE A O 1
ATOM 922 N N . GLU A 1 118 ? 1.578 -10.213 -15.925 1.00 83.31 118 GLU A N 1
ATOM 923 C CA . GLU A 1 118 ? 2.352 -10.710 -17.052 1.00 83.31 118 GLU A CA 1
ATOM 924 C C . GLU A 1 118 ? 1.434 -10.768 -18.275 1.00 83.31 118 GLU A C 1
ATOM 926 O O . GLU A 1 118 ? 0.314 -11.275 -18.191 1.00 83.31 118 GLU A O 1
ATOM 931 N N . THR A 1 119 ? 1.883 -10.228 -19.409 1.00 78.38 119 THR A N 1
ATOM 932 C CA . THR A 1 119 ? 1.139 -10.293 -20.673 1.00 78.38 119 THR A CA 1
ATOM 933 C C . THR A 1 119 ? 2.074 -10.423 -21.867 1.00 78.38 119 THR A C 1
ATOM 935 O O . THR A 1 119 ? 3.217 -9.963 -21.846 1.00 78.38 119 THR A O 1
ATOM 938 N N . VAL A 1 120 ? 1.548 -11.011 -22.938 1.00 73.62 120 VAL A N 1
ATOM 939 C CA . VAL A 1 120 ? 2.165 -10.995 -24.264 1.00 73.62 120 VAL A CA 1
ATOM 940 C C . VAL A 1 120 ? 1.465 -9.914 -25.077 1.00 73.62 120 VAL A C 1
ATOM 942 O O . VAL A 1 120 ? 0.271 -10.017 -25.354 1.00 73.62 120 VAL A O 1
ATOM 945 N N . LEU A 1 121 ? 2.188 -8.854 -25.416 1.00 73.25 121 LEU A N 1
ATOM 946 C CA . LEU A 1 121 ? 1.808 -7.933 -26.481 1.00 73.25 121 LEU A CA 1
ATOM 947 C C . LEU A 1 121 ? 2.368 -8.480 -27.798 1.00 73.25 121 LEU A C 1
ATOM 949 O O . LEU A 1 121 ? 3.329 -9.246 -27.796 1.00 73.25 121 LEU A O 1
ATOM 953 N N . THR A 1 122 ? 1.772 -8.104 -28.930 1.00 72.88 122 THR A N 1
ATOM 954 C CA . THR A 1 122 ? 2.049 -8.669 -30.268 1.00 72.88 122 THR A CA 1
ATOM 955 C C . THR A 1 122 ? 3.533 -8.812 -30.622 1.00 72.88 122 THR A C 1
ATOM 957 O O . THR A 1 122 ? 3.883 -9.744 -31.343 1.00 72.88 122 THR A O 1
ATOM 960 N N . HIS A 1 123 ? 4.404 -7.946 -30.094 1.00 72.62 123 HIS A N 1
ATOM 961 C CA . HIS A 1 123 ? 5.856 -8.021 -30.287 1.00 72.62 123 HIS A CA 1
ATOM 962 C C . HIS A 1 123 ? 6.676 -7.883 -28.992 1.00 72.62 123 HIS A C 1
ATOM 964 O O . HIS A 1 123 ? 7.900 -7.818 -29.063 1.00 72.62 123 HIS A O 1
ATOM 970 N N . GLU A 1 124 ? 6.040 -7.850 -27.816 1.00 69.19 124 GLU A N 1
ATOM 971 C CA . GLU A 1 124 ? 6.728 -7.616 -26.540 1.00 69.19 124 GLU A CA 1
ATOM 972 C C . GLU A 1 124 ? 6.152 -8.492 -25.425 1.00 69.19 124 GLU A C 1
ATOM 974 O O . GLU A 1 124 ? 4.944 -8.534 -25.194 1.00 69.19 124 GLU A O 1
ATOM 979 N N . PHE A 1 125 ? 7.027 -9.174 -24.690 1.00 73.12 125 PHE A N 1
ATOM 980 C CA . PHE A 1 125 ? 6.656 -9.831 -23.442 1.00 73.12 125 PHE A CA 1
ATOM 981 C C . PHE A 1 125 ? 6.834 -8.832 -22.309 1.00 73.12 125 PHE A C 1
ATOM 983 O O . PHE A 1 125 ? 7.956 -8.415 -22.032 1.00 73.12 125 PHE A O 1
ATOM 990 N N . TRP A 1 126 ? 5.745 -8.468 -21.635 1.00 74.50 126 TRP A N 1
ATOM 991 C CA . TRP A 1 126 ? 5.837 -7.656 -20.431 1.00 74.50 126 TRP A CA 1
ATOM 992 C C . TRP A 1 126 ? 5.637 -8.540 -19.208 1.00 74.50 126 TRP A C 1
ATOM 994 O O . TRP A 1 126 ? 4.537 -9.042 -18.963 1.00 74.50 126 TRP A O 1
ATOM 1004 N N . LYS A 1 127 ? 6.720 -8.752 -18.456 1.00 80.19 127 LYS A N 1
ATOM 1005 C CA . LYS A 1 127 ? 6.743 -9.603 -17.268 1.00 80.19 127 LYS A CA 1
ATOM 1006 C C . LYS A 1 127 ? 7.169 -8.800 -16.055 1.00 80.19 127 LYS A C 1
ATOM 1008 O O . LYS A 1 127 ? 8.340 -8.475 -15.889 1.00 80.19 127 LYS A O 1
ATOM 1013 N N . LYS A 1 128 ? 6.231 -8.516 -15.150 1.00 80.62 128 LYS A N 1
ATOM 1014 C CA . LYS A 1 128 ? 6.571 -7.768 -13.933 1.00 80.62 128 LYS A CA 1
ATOM 1015 C C . LYS A 1 128 ? 7.479 -8.557 -12.977 1.00 80.62 128 LYS A C 1
ATOM 1017 O O . LYS A 1 128 ? 8.133 -7.953 -12.133 1.00 80.62 128 LYS A O 1
ATOM 1022 N N . SER A 1 129 ? 7.574 -9.878 -13.133 1.00 82.62 129 SER A N 1
ATOM 1023 C CA . SER A 1 129 ? 8.542 -10.740 -12.437 1.00 82.62 129 SER A CA 1
ATOM 1024 C C . SER A 1 129 ? 10.006 -10.400 -12.735 1.00 82.62 129 SER A C 1
ATOM 1026 O O . SER A 1 129 ? 10.902 -10.746 -11.960 1.00 82.62 129 SER A O 1
ATOM 1028 N N . ASP A 1 130 ? 10.275 -9.728 -13.856 1.00 84.19 130 ASP A N 1
ATOM 1029 C CA . ASP A 1 130 ? 11.628 -9.295 -14.200 1.00 84.19 130 ASP A CA 1
ATOM 1030 C C . ASP A 1 130 ? 12.069 -8.154 -13.272 1.00 84.19 130 ASP A C 1
ATOM 1032 O O . ASP A 1 130 ? 13.213 -8.141 -12.822 1.00 84.19 130 ASP A O 1
ATOM 1036 N N . ASP A 1 131 ? 11.118 -7.320 -12.849 1.00 85.44 131 ASP A N 1
ATOM 1037 C CA . ASP A 1 131 ? 11.334 -6.153 -11.993 1.00 85.44 131 ASP A CA 1
ATOM 1038 C C . ASP A 1 131 ? 11.122 -6.421 -10.499 1.00 85.44 131 ASP A C 1
ATOM 1040 O O . ASP A 1 131 ? 11.665 -5.713 -9.652 1.00 85.44 131 ASP A O 1
ATOM 1044 N N . CYS A 1 132 ? 10.247 -7.367 -10.149 1.00 90.19 132 CYS A N 1
ATOM 1045 C CA . CYS A 1 132 ? 9.741 -7.515 -8.787 1.00 90.19 132 CYS A CA 1
ATOM 1046 C C . CYS A 1 132 ? 9.770 -8.959 -8.291 1.00 90.19 132 CYS A C 1
ATOM 1048 O O . CYS A 1 132 ? 9.521 -9.910 -9.030 1.00 90.19 132 CYS A O 1
ATOM 1050 N N . GLN A 1 133 ? 10.008 -9.109 -6.992 1.00 94.19 133 GLN A N 1
ATOM 1051 C CA . GLN A 1 133 ? 9.899 -10.372 -6.284 1.00 94.19 133 GLN A CA 1
ATOM 1052 C C . GLN A 1 133 ? 8.425 -10.722 -6.023 1.00 94.19 133 GLN A C 1
ATOM 1054 O O . GLN A 1 133 ? 7.625 -9.878 -5.615 1.00 94.19 133 GLN A O 1
ATOM 1059 N N . VAL A 1 134 ? 8.081 -11.995 -6.237 1.00 94.69 134 VAL A N 1
ATOM 1060 C CA . VAL A 1 134 ? 6.743 -12.552 -5.989 1.00 94.69 134 VAL A CA 1
ATOM 1061 C C . VAL A 1 134 ? 6.515 -12.754 -4.489 1.00 94.69 134 VAL A C 1
ATOM 1063 O O . VAL A 1 134 ? 7.343 -13.369 -3.805 1.00 94.69 134 VAL A O 1
ATOM 1066 N N . GLY A 1 135 ? 5.381 -12.263 -3.988 1.00 95.81 135 GLY A N 1
ATOM 1067 C CA . GLY A 1 135 ? 4.905 -12.515 -2.631 1.00 95.81 135 GLY A CA 1
ATOM 1068 C C . GLY A 1 135 ? 4.424 -13.952 -2.426 1.00 95.81 135 GLY A C 1
ATOM 1069 O O . GLY A 1 135 ? 4.113 -14.668 -3.372 1.00 95.81 135 GLY A O 1
ATOM 1070 N N . LYS A 1 136 ? 4.360 -14.403 -1.168 1.00 94.31 136 LYS A N 1
ATOM 1071 C CA . LYS A 1 136 ? 4.092 -15.823 -0.850 1.00 94.31 136 LYS A CA 1
ATOM 1072 C C . LYS A 1 136 ? 2.833 -16.079 -0.031 1.00 94.31 136 LYS A C 1
ATOM 1074 O O . LYS A 1 136 ? 2.403 -17.226 0.056 1.00 94.31 136 LYS A O 1
ATOM 1079 N N . LYS A 1 137 ? 2.293 -15.063 0.645 1.00 94.44 137 LYS A N 1
ATOM 1080 C CA . LYS A 1 137 ? 1.243 -15.254 1.651 1.00 94.44 137 LYS A CA 1
ATOM 1081 C C . LYS A 1 137 ? 0.201 -14.137 1.577 1.00 94.44 137 LYS A C 1
ATOM 1083 O O . LYS A 1 137 ? 0.589 -12.972 1.516 1.00 94.44 137 LYS A O 1
ATOM 1088 N N . PRO A 1 138 ? -1.100 -14.477 1.588 1.00 96.06 138 PRO A N 1
ATOM 1089 C CA . PRO A 1 138 ? -2.166 -13.511 1.828 1.00 96.06 138 PRO A CA 1
ATOM 1090 C C . PRO A 1 138 ? -1.981 -12.849 3.195 1.00 96.06 138 PRO A C 1
ATOM 1092 O O . PRO A 1 138 ? -1.372 -13.441 4.089 1.00 96.06 138 PRO A O 1
ATOM 1095 N N . SER A 1 139 ? -2.526 -11.648 3.359 1.00 97.56 139 SER A N 1
ATOM 1096 C CA . SER A 1 139 ? -2.363 -10.878 4.589 1.00 97.56 139 SER A CA 1
ATOM 1097 C C . SER A 1 139 ? -3.664 -10.199 4.994 1.00 97.56 139 SER A C 1
ATOM 1099 O O . SER A 1 139 ? -4.415 -9.728 4.139 1.00 97.56 139 SER A O 1
ATOM 1101 N N . ILE A 1 140 ? -3.924 -10.183 6.298 1.00 97.62 140 ILE A N 1
ATOM 1102 C CA . ILE A 1 140 ? -5.088 -9.561 6.933 1.00 97.62 140 ILE A CA 1
ATOM 1103 C C . ILE A 1 140 ? -4.565 -8.784 8.137 1.00 97.62 140 ILE A C 1
ATOM 1105 O O . ILE A 1 140 ? -3.666 -9.259 8.833 1.00 97.62 140 ILE A O 1
ATOM 1109 N N . PHE A 1 141 ? -5.109 -7.598 8.388 1.00 97.19 141 PHE A N 1
ATOM 1110 C CA . PHE A 1 141 ? -4.837 -6.850 9.612 1.00 97.19 141 PHE A CA 1
ATOM 1111 C C . PHE A 1 141 ? -6.132 -6.515 10.341 1.00 97.19 141 PHE A C 1
ATOM 1113 O O . PHE A 1 141 ? -7.197 -6.420 9.734 1.00 97.19 141 PHE A O 1
ATOM 1120 N N . HIS A 1 142 ? -6.039 -6.356 11.656 1.00 96.12 142 HIS A N 1
ATOM 1121 C CA . HIS A 1 142 ? -7.176 -6.004 12.495 1.00 96.12 142 HIS A CA 1
ATOM 1122 C C . HIS A 1 142 ? -7.067 -4.514 12.808 1.00 96.12 142 HIS A C 1
ATOM 1124 O O . HIS A 1 142 ? -6.095 -4.079 13.427 1.00 96.12 142 HIS A O 1
ATOM 1130 N N . LEU A 1 143 ? -8.029 -3.728 12.331 1.00 94.38 143 LEU A N 1
ATOM 1131 C CA . LEU A 1 143 ? -8.104 -2.297 12.620 1.00 94.38 143 LEU A CA 1
ATOM 1132 C C . LEU A 1 143 ? -8.626 -2.068 14.047 1.00 94.38 143 LEU A C 1
ATOM 1134 O O . LEU A 1 143 ? -8.169 -1.161 14.743 1.00 94.38 143 LEU A O 1
ATOM 1138 N N . ASN A 1 144 ? -9.580 -2.900 14.466 1.00 91.19 144 ASN A N 1
ATOM 1139 C CA . ASN A 1 144 ? -10.125 -3.045 15.816 1.00 91.19 144 ASN A CA 1
ATOM 1140 C C . ASN A 1 144 ? -10.829 -4.418 15.921 1.00 91.19 144 ASN A C 1
ATOM 1142 O O . ASN A 1 144 ? -10.706 -5.227 15.001 1.00 91.19 144 ASN A O 1
ATOM 1146 N N . ASP A 1 145 ? -11.559 -4.661 17.012 1.00 90.38 145 ASP A N 1
ATOM 1147 C CA . ASP A 1 145 ? -12.256 -5.933 17.272 1.00 90.38 145 ASP A CA 1
ATOM 1148 C C . ASP A 1 145 ? -13.338 -6.276 16.233 1.00 90.38 145 ASP A C 1
ATOM 1150 O O . ASP A 1 145 ? -13.651 -7.449 16.037 1.00 90.38 145 ASP A O 1
ATOM 1154 N N . ASP A 1 146 ? -13.890 -5.266 15.555 1.00 91.75 146 ASP A N 1
ATOM 1155 C CA . ASP A 1 146 ? -14.984 -5.433 14.598 1.00 91.75 146 ASP A CA 1
ATOM 1156 C C . ASP A 1 146 ? -14.485 -5.502 13.147 1.00 91.75 146 ASP A C 1
ATOM 1158 O O . ASP A 1 146 ? -15.130 -6.124 12.311 1.00 91.75 146 ASP A O 1
ATOM 1162 N N . TRP A 1 147 ? -13.352 -4.865 12.823 1.00 94.88 147 TRP A N 1
ATOM 1163 C CA . TRP A 1 147 ? -12.891 -4.661 11.445 1.00 94.88 147 TRP A CA 1
ATOM 1164 C C . TRP A 1 147 ? -11.581 -5.387 11.143 1.00 94.88 147 TRP A C 1
ATOM 1166 O O . T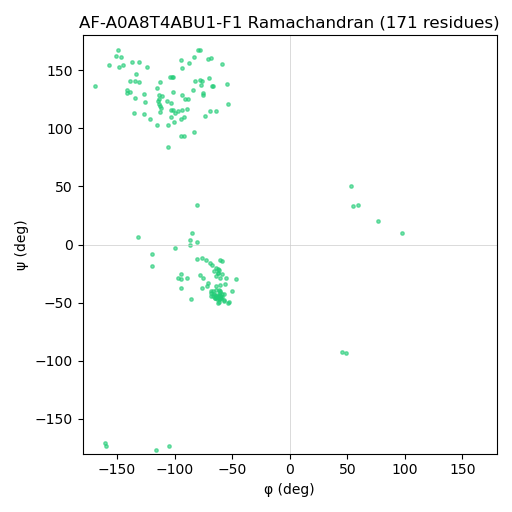RP A 1 147 ? -10.485 -4.908 11.449 1.00 94.88 147 TRP A O 1
ATOM 1176 N N . HIS A 1 148 ? -11.704 -6.514 10.445 1.00 96.06 148 HIS A N 1
ATOM 1177 C CA . HIS A 1 148 ? -10.590 -7.266 9.874 1.00 96.06 148 HIS A CA 1
ATOM 1178 C C . HIS A 1 148 ? -10.499 -7.010 8.371 1.00 96.06 148 HIS A C 1
ATOM 1180 O O . HIS A 1 148 ? -11.447 -7.272 7.630 1.00 96.06 148 HIS A O 1
ATOM 1186 N N . VAL A 1 149 ? -9.353 -6.515 7.917 1.00 97.50 149 VAL A N 1
ATOM 1187 C CA . VAL A 1 149 ? -9.168 -6.010 6.557 1.00 97.50 149 VAL A CA 1
ATOM 1188 C C . VAL A 1 149 ? -8.182 -6.882 5.793 1.00 97.50 149 VAL A C 1
ATOM 1190 O O . VAL A 1 149 ? -7.039 -7.060 6.222 1.00 97.50 149 VAL A O 1
ATOM 1193 N N . GLY A 1 150 ? -8.615 -7.415 4.655 1.00 97.88 150 GLY A N 1
ATOM 1194 C CA . GLY A 1 150 ? -7.789 -8.181 3.733 1.00 97.88 150 GLY A CA 1
ATOM 1195 C C . GLY A 1 150 ? -6.977 -7.290 2.797 1.00 97.88 150 GLY A C 1
ATOM 1196 O O . GLY A 1 150 ? -7.460 -6.282 2.289 1.00 97.88 150 GLY A O 1
ATOM 1197 N N . LEU A 1 151 ? -5.729 -7.673 2.529 1.00 98.25 151 LEU A N 1
ATOM 1198 C CA . LEU A 1 151 ? -4.861 -6.952 1.599 1.00 98.25 151 LEU A CA 1
ATOM 1199 C C . LEU A 1 151 ? -4.803 -7.656 0.241 1.00 98.25 151 LEU A C 1
ATOM 1201 O O . LEU A 1 151 ? -4.561 -8.861 0.148 1.00 98.25 151 LEU A O 1
ATOM 1205 N N . SER A 1 152 ? -4.989 -6.877 -0.821 1.00 97.69 152 SER A N 1
ATOM 1206 C CA . SER A 1 152 ? -4.810 -7.301 -2.210 1.00 97.69 152 SER A CA 1
ATOM 1207 C C . SER A 1 152 ? -4.341 -6.119 -3.055 1.00 97.69 152 SER A C 1
ATOM 1209 O O . SER A 1 152 ? -4.609 -4.965 -2.714 1.00 97.69 152 SER A O 1
ATOM 1211 N N . ILE A 1 153 ? -3.621 -6.386 -4.147 1.00 98.06 153 ILE A N 1
ATOM 1212 C CA . ILE A 1 153 ? -3.101 -5.343 -5.030 1.00 98.06 153 ILE A CA 1
ATOM 1213 C C . ILE A 1 153 ? -3.536 -5.641 -6.466 1.00 98.06 153 ILE A C 1
ATOM 1215 O O . ILE A 1 153 ? -3.033 -6.559 -7.110 1.00 98.06 153 ILE A O 1
ATOM 1219 N N . CYS A 1 154 ? -4.415 -4.798 -7.014 1.00 96.38 154 CYS A N 1
ATOM 1220 C CA . CYS A 1 154 ? -4.719 -4.696 -8.446 1.00 96.38 154 CYS A CA 1
ATOM 1221 C C . CYS A 1 154 ? -4.995 -6.047 -9.144 1.00 96.38 154 CYS A C 1
ATOM 1223 O O . CYS A 1 154 ? -6.127 -6.526 -9.139 1.00 96.38 154 CYS A O 1
ATOM 1225 N N . TYR A 1 155 ? -3.976 -6.677 -9.738 1.00 95.81 155 TYR A N 1
ATOM 1226 C CA . TYR A 1 155 ? -4.108 -7.915 -10.509 1.00 95.81 155 TYR A CA 1
ATOM 1227 C C . TYR A 1 155 ? -4.613 -9.104 -9.681 1.00 95.81 155 TYR A C 1
ATOM 1229 O O . TYR A 1 155 ? -5.277 -9.979 -10.234 1.00 95.81 155 TYR A O 1
ATOM 1237 N N . ASP A 1 156 ? -4.401 -9.088 -8.361 1.00 96.56 156 ASP A N 1
ATOM 1238 C CA . ASP A 1 156 ? -4.942 -10.095 -7.441 1.00 96.56 156 ASP A CA 1
ATOM 1239 C C . ASP A 1 156 ? -6.473 -10.229 -7.534 1.00 96.56 156 ASP A C 1
ATOM 1241 O O . ASP A 1 156 ? -7.010 -11.320 -7.344 1.00 96.56 156 ASP A O 1
ATOM 1245 N N . LEU A 1 157 ? -7.189 -9.157 -7.906 1.00 95.00 157 LEU A N 1
ATOM 1246 C CA . LEU A 1 157 ? -8.649 -9.169 -8.071 1.00 95.00 157 LEU A CA 1
ATOM 1247 C C . LEU A 1 157 ? -9.125 -10.124 -9.175 1.00 95.00 157 LEU A C 1
ATOM 1249 O O . LEU A 1 157 ? -10.279 -10.553 -9.168 1.00 95.00 157 LEU A O 1
ATOM 1253 N N . ARG A 1 158 ? -8.251 -10.491 -10.121 1.00 95.56 158 ARG A N 1
ATOM 1254 C CA . ARG A 1 158 ? -8.577 -11.471 -11.168 1.00 95.56 158 ARG A CA 1
ATOM 1255 C C . ARG A 1 158 ? -8.564 -12.913 -10.661 1.00 95.56 158 ARG A C 1
ATOM 1257 O O . ARG A 1 158 ? -9.055 -13.804 -11.350 1.00 95.56 158 ARG A O 1
ATOM 1264 N N . PHE A 1 159 ? -8.056 -13.151 -9.454 1.00 96.12 159 PHE A N 1
ATOM 1265 C CA . PHE A 1 159 ? -7.903 -14.477 -8.868 1.00 96.12 159 PHE A CA 1
ATOM 1266 C C . PHE A 1 159 ? -8.967 -14.691 -7.794 1.00 96.12 159 PHE A C 1
ATOM 1268 O O . PHE A 1 159 ? -8.727 -14.540 -6.599 1.00 96.12 159 PHE A O 1
ATOM 1275 N N . ARG A 1 160 ? -10.170 -15.098 -8.213 1.00 96.12 160 ARG A N 1
ATOM 1276 C CA . ARG A 1 160 ? -11.309 -15.327 -7.303 1.00 96.12 160 ARG A CA 1
ATOM 1277 C C . ARG A 1 160 ? -10.957 -16.220 -6.106 1.00 96.12 160 ARG A C 1
ATOM 1279 O O . ARG A 1 160 ? -11.401 -15.948 -4.995 1.00 96.12 160 ARG A O 1
ATOM 1286 N N . ALA A 1 161 ? -10.162 -17.268 -6.323 1.00 96.56 161 ALA A N 1
ATOM 1287 C CA . ALA A 1 161 ? -9.737 -18.178 -5.260 1.00 96.56 161 ALA A CA 1
ATOM 1288 C C . ALA A 1 161 ? -8.930 -17.466 -4.157 1.00 96.56 161 ALA A C 1
ATOM 1290 O O . ALA A 1 161 ? -9.091 -17.792 -2.984 1.00 96.56 161 ALA A O 1
ATOM 1291 N N . PHE A 1 162 ? -8.119 -16.465 -4.517 1.00 96.88 162 PHE A N 1
ATOM 1292 C CA . PHE A 1 162 ? -7.364 -15.654 -3.562 1.00 96.88 162 PHE A CA 1
ATOM 1293 C C . PHE A 1 162 ? -8.294 -14.798 -2.693 1.00 96.88 162 PHE A C 1
ATOM 1295 O O . PHE A 1 162 ? -8.160 -14.798 -1.471 1.00 96.88 162 PHE A O 1
ATOM 1302 N N . ILE A 1 163 ? -9.300 -14.157 -3.298 1.00 96.31 163 ILE A N 1
ATOM 1303 C CA . ILE A 1 163 ? -10.294 -13.362 -2.560 1.00 96.31 163 ILE A CA 1
ATOM 1304 C C . ILE A 1 163 ? -11.131 -14.247 -1.626 1.00 96.31 163 ILE A C 1
ATOM 1306 O O . ILE A 1 163 ? -11.278 -13.928 -0.449 1.00 96.31 163 ILE A O 1
ATOM 1310 N N . ILE A 1 164 ? -11.616 -15.400 -2.104 1.00 96.50 164 ILE A N 1
ATOM 1311 C CA . ILE A 1 164 ? -12.362 -16.359 -1.265 1.00 96.50 164 ILE A CA 1
ATOM 1312 C C . ILE A 1 164 ? -11.512 -16.825 -0.078 1.00 96.50 164 ILE A C 1
ATOM 1314 O O . ILE A 1 164 ? -12.013 -16.911 1.042 1.00 96.50 164 ILE A O 1
ATOM 1318 N N . PHE A 1 165 ? -10.227 -17.108 -0.304 1.00 96.56 165 PHE A N 1
ATOM 1319 C CA . PHE A 1 165 ? -9.327 -17.521 0.767 1.00 96.56 165 PHE A CA 1
ATOM 1320 C C . PHE A 1 165 ? -9.203 -16.450 1.858 1.00 96.56 165 PHE A C 1
ATOM 1322 O O . PHE A 1 165 ? -9.275 -16.782 3.038 1.00 96.56 165 PHE A O 1
ATOM 1329 N N . ILE A 1 166 ? -9.046 -15.179 1.477 1.00 96.25 166 ILE A N 1
ATOM 1330 C CA . ILE A 1 166 ? -8.959 -14.054 2.420 1.00 96.25 166 ILE A CA 1
ATOM 1331 C C . ILE A 1 166 ? -10.246 -13.928 3.250 1.00 96.25 166 ILE A C 1
ATOM 1333 O O . ILE A 1 166 ? -10.172 -13.817 4.474 1.00 96.25 166 ILE A O 1
ATOM 1337 N N . LEU A 1 167 ? -11.418 -14.044 2.618 1.00 96.19 167 LEU A N 1
ATOM 1338 C CA . LEU A 1 167 ? -12.708 -14.020 3.319 1.00 96.19 167 LEU A CA 1
ATOM 1339 C C . LEU A 1 167 ? -12.841 -15.183 4.316 1.00 96.19 167 LEU A C 1
ATOM 1341 O O . LEU A 1 167 ? -13.213 -14.977 5.467 1.00 96.19 167 LEU A O 1
ATOM 1345 N N . HIS A 1 168 ? -12.453 -16.404 3.929 1.00 96.62 168 HIS A N 1
ATOM 1346 C CA . HIS A 1 168 ? -12.447 -17.562 4.838 1.00 96.62 168 HIS A CA 1
ATOM 1347 C C . HIS A 1 168 ? -11.465 -17.423 6.009 1.00 96.62 168 HIS A C 1
ATOM 1349 O O . HIS A 1 168 ? -11.601 -18.121 7.013 1.00 96.62 168 HIS A O 1
ATOM 1355 N N . LYS A 1 169 ? -10.464 -16.546 5.893 1.00 95.12 169 LYS A N 1
ATOM 1356 C CA . LYS A 1 169 ? -9.536 -16.214 6.978 1.00 95.12 169 LYS A CA 1
ATOM 1357 C C . LYS A 1 169 ? -10.050 -15.105 7.899 1.00 95.12 169 LYS A C 1
ATOM 1359 O O . LYS A 1 169 ? -9.343 -14.746 8.833 1.00 95.12 169 LYS A O 1
ATOM 1364 N N . GLY A 1 170 ? -11.279 -14.632 7.687 1.00 94.12 170 GLY A N 1
ATOM 1365 C CA . GLY A 1 170 ? -11.976 -13.727 8.597 1.00 94.12 170 GLY A CA 1
ATOM 1366 C C . GLY A 1 170 ? -11.891 -12.253 8.218 1.00 94.12 170 GLY A C 1
ATOM 1367 O O . GLY A 1 170 ? -12.296 -11.426 9.029 1.00 94.12 170 GLY A O 1
ATOM 1368 N N . ALA A 1 171 ? -11.385 -11.917 7.025 1.00 96.06 171 ALA A N 1
ATOM 1369 C CA . ALA A 1 171 ? -11.509 -10.563 6.498 1.00 96.06 171 ALA A CA 1
ATOM 1370 C C . ALA A 1 171 ? -12.977 -10.247 6.194 1.00 96.06 171 ALA A C 1
ATOM 1372 O O . ALA A 1 171 ? -13.687 -11.063 5.602 1.00 96.06 171 ALA A O 1
ATOM 1373 N N . ILE A 1 172 ? -13.400 -9.045 6.569 1.00 94.25 172 ILE A N 1
ATOM 1374 C CA . ILE A 1 172 ? -14.747 -8.524 6.322 1.00 94.25 172 ILE A CA 1
ATOM 1375 C C . ILE A 1 172 ? -14.739 -7.243 5.473 1.00 94.25 172 ILE A C 1
ATOM 1377 O O . ILE A 1 172 ? -15.802 -6.785 5.057 1.00 94.25 172 ILE A O 1
ATOM 1381 N N . PHE A 1 173 ? -13.551 -6.681 5.220 1.00 92.50 173 PHE A N 1
ATOM 1382 C CA . PHE A 1 173 ? -13.296 -5.538 4.344 1.00 92.50 173 PHE A CA 1
ATOM 1383 C C . PHE A 1 173 ? -12.087 -5.818 3.447 1.00 92.50 173 PHE A C 1
ATOM 1385 O O . PHE A 1 173 ? -11.116 -6.436 3.947 1.00 92.50 173 PHE A O 1
#

Solvent-accessible surface area (backbone atoms only — not comparable to full-atom values): 9564 Å² total; per-residue (Å²): 128,78,93,70,83,44,71,31,82,48,83,82,86,48,40,71,42,47,70,61,22,50,53,53,49,52,55,50,50,54,56,37,46,74,72,67,29,52,35,38,34,42,40,72,35,41,48,45,45,77,86,72,64,83,80,58,36,54,64,55,33,49,52,51,51,50,53,52,16,51,52,14,40,76,67,60,17,31,36,37,43,34,14,31,75,38,31,55,94,92,45,95,45,27,25,51,25,26,42,31,29,37,40,84,28,43,80,79,43,61,29,39,38,57,54,65,60,67,51,78,49,101,89,44,78,47,53,44,64,82,66,27,42,73,30,89,59,89,33,71,44,70,82,51,99,86,44,27,36,48,61,78,53,79,60,37,74,78,38,60,70,59,56,53,51,42,44,77,71,60,30,80,80

Nearest PDB structures (foldseek):
  2w1v-assembly1_B  TM=8.524E-01  e=2.793E-12  Mus musculus
  4hg5-assembly1_C  TM=8.627E-01  e=8.468E-10  Saccharomyces cerevisiae S288C
  4hgd-assembly2_C  TM=8.430E-01  e=6.569E-10  Saccharomyces cerevisiae S288C
  4hgd-assembly2_B  TM=8.437E-01  e=1.321E-09  Saccharomyces cerevisiae S288C
  4hgd-assembly1_A  TM=8.187E-01  e=9.615E-10  Saccharomyces cerevisiae S288C

Foldseek 3Di:
DDPDAAEAEDDDDAEQDQVVLLVVVLVRLVVSLVVVHQEYEYAQASRHDDDDCVVPEQVSQVVVLQSQLCSLQVSVHKYFDNWHQAHDPVDPATFRKTFIAGSNSDGPWMWGAQDWDWDDDPPDTDGCVVRHDHTDDWIWDDSDPNAIATDHHDVCVVPVVSVVVRVVVPHPD

Radius of gyration: 16.14 Å; Cα contacts (8 Å, |Δi|>4): 335; chains: 1; bounding box: 40×35×50 Å

Secondary structure (DSSP, 8-state):
--S---EEE------S-HHHHHHHHHHHHHHHHHTT-SEEEPPTTTT---S-GGG--HHHHHHHHHHHHHHHHHHT-EEE---EEE--TT-SSPEEEEEEE-TTS-EEEEEE-SS--EEEETTEEEEGGGTSBPP---EEEESSSS-EEEE--GGGGG-HHHHHHHHHTT---

Mean predicted aligned error: 4.07 Å

Sequence (173 aa):
MSETLRVACVQMTSSDSLAQNLTVASHRIRQATACKSQLVVLPENFAWVGKDISLFTADSSSVIKHFLGECAKQYQVWIVAGSVLWKSSEHEKPFNRSLVINPQGEICCYYDKIHLFETVLTHEFWKKSDDCQVGKKPSIFHLNDDWHVGLSICYDLRFRAFIIFILHKGAIF

pLDDT: mean 93.09, std 8.19, range [47.72, 98.81]